Protein AF-0000000068983333 (afdb_homodimer)

InterPro domains:
  IPR010985 Ribbon-helix-helix [SSF47598] (5-48)
  IPR013321 Arc-type ribbon-helix-he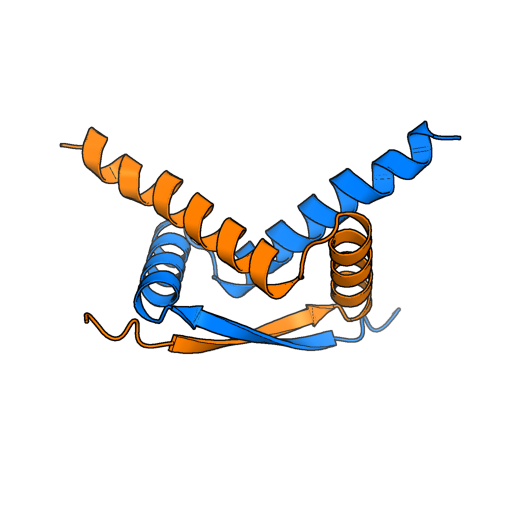lix [G3DSA:1.10.1220.10] (2-48)

Solvent-accessible surface area (backbone atoms only — not comparable to full-atom values): 6261 Å² total; per-residue (Å²): 124,86,70,78,54,67,36,80,46,76,36,81,40,49,41,67,56,56,52,48,30,38,50,52,22,52,76,68,78,43,49,51,61,58,54,52,50,50,50,42,52,51,52,34,51,61,61,48,52,52,52,62,68,69,101,126,84,71,79,54,67,37,78,48,75,37,81,38,48,41,67,58,54,53,47,30,38,51,50,23,50,76,68,79,43,48,51,61,58,53,52,49,49,50,42,52,53,53,34,51,60,61,48,51,51,52,62,68,67,100

Secondary structure (DSSP, 8-state):
-----EEEEEEEEEHHHHHHHHHHHHHTT--HHHHHHHHHHHHHHHHHHHHHTT-/-----EEEEEEEEEHHHHHHHHHHHHHTT--HHHHHHHHHHHHHHHHHHHHHTT-

Radius of gyration: 15.51 Å; Cα contacts (8 Å, |Δi|>4): 107; chains: 2; bounding box: 30×44×50 Å

Structure (mmCIF, N/CA/C/O backbone):
data_AF-0000000068983333-model_v1
#
loop_
_entity.id
_entity.type
_entity.pdbx_description
1 polymer 'Ribbon-helix-helix protein CopG domain-containing protein'
#
loop_
_atom_site.group_PDB
_atom_site.id
_atom_site.type_symbol
_atom_site.label_atom_id
_atom_site.label_alt_id
_atom_site.label_comp_id
_atom_site.label_asym_id
_atom_site.label_entity_id
_atom_site.label_seq_id
_atom_site.pdbx_PDB_ins_code
_atom_site.Cartn_x
_atom_site.Cartn_y
_atom_site.Cartn_z
_atom_site.occupancy
_atom_site.B_iso_or_equiv
_atom_site.auth_seq_id
_atom_site.auth_comp_id
_atom_site.auth_asym_id
_atom_site.auth_atom_id
_atom_site.pdbx_PDB_model_num
ATOM 1 N N . MET A 1 1 ? 0.119 4.195 27.641 1 42.03 1 MET A N 1
ATOM 2 C CA . MET A 1 1 ? -0.017 3.191 26.594 1 42.03 1 MET A CA 1
ATOM 3 C C . MET A 1 1 ? -0.56 3.811 25.312 1 42.03 1 MET A C 1
ATOM 5 O O . MET A 1 1 ? -1.754 4.098 25.219 1 42.03 1 MET A O 1
ATOM 9 N N . ALA A 1 2 ? 0.104 4.805 24.766 1 50.56 2 ALA A N 1
ATOM 10 C CA . ALA A 1 2 ? -0.443 5.609 23.672 1 50.56 2 ALA A CA 1
ATOM 11 C C . ALA A 1 2 ? -1.138 4.73 22.641 1 50.56 2 ALA A C 1
ATOM 13 O O . ALA A 1 2 ? -0.53 3.807 22.078 1 50.56 2 ALA A O 1
ATOM 14 N N . HIS A 1 3 ? -2.4 4.305 22.969 1 62.34 3 HIS A N 1
ATOM 15 C CA . HIS A 1 3 ? -3.295 3.451 22.188 1 62.34 3 HIS A CA 1
ATOM 16 C C . HIS A 1 3 ? -3.232 3.791 20.703 1 62.34 3 HIS A C 1
ATOM 18 O O . HIS A 1 3 ? -3.648 4.875 20.297 1 62.34 3 HIS A O 1
ATOM 24 N N . ASN A 1 4 ? -2.182 3.203 20.141 1 71.06 4 ASN A N 1
ATOM 25 C CA . ASN A 1 4 ? -2.113 3.439 18.703 1 71.06 4 ASN A CA 1
ATOM 26 C C . ASN A 1 4 ? -3.471 3.229 18.031 1 71.06 4 ASN A C 1
ATOM 28 O O . ASN A 1 4 ? -4.039 2.139 18.094 1 71.06 4 ASN A O 1
ATOM 32 N N . GLU A 1 5 ? -4.258 4.363 17.828 1 90.44 5 GLU A N 1
ATOM 33 C CA . GLU A 1 5 ? -5.535 4.328 17.125 1 90.44 5 GLU A CA 1
ATOM 34 C C . GLU A 1 5 ? -5.363 3.797 15.695 1 90.44 5 GLU A C 1
ATOM 36 O O . GLU A 1 5 ? -4.438 4.199 14.984 1 90.44 5 GLU A O 1
ATOM 41 N N . GLN A 1 6 ? -6.086 2.68 15.438 1 95.75 6 GLN A N 1
ATOM 42 C CA . GLN A 1 6 ? -6.074 2.086 14.102 1 95.75 6 GLN A CA 1
ATOM 43 C C . GLN A 1 6 ? -7.301 2.516 13.297 1 95.75 6 GLN A C 1
ATOM 45 O O . GLN A 1 6 ? -8.352 2.814 13.867 1 95.75 6 GLN A O 1
ATOM 50 N N . THR A 1 7 ? -7.113 2.715 12.031 1 96.75 7 THR A N 1
ATOM 51 C CA . THR A 1 7 ? -8.203 3.006 11.109 1 96.75 7 THR A CA 1
ATOM 52 C C . THR A 1 7 ? -8.172 2.049 9.922 1 96.75 7 THR A C 1
ATOM 54 O O . THR A 1 7 ? -7.195 1.325 9.719 1 96.75 7 THR A O 1
ATOM 57 N N . THR A 1 8 ? -9.336 1.952 9.297 1 96.81 8 THR A N 1
ATOM 58 C CA . THR A 1 8 ? -9.453 1.095 8.125 1 96.81 8 THR A CA 1
ATOM 59 C C . THR A 1 8 ? -9.195 1.89 6.844 1 96.81 8 THR A C 1
ATOM 61 O O . THR A 1 8 ? -9.758 2.969 6.656 1 96.81 8 THR A O 1
ATOM 64 N N . PHE A 1 9 ? -8.195 1.475 6.031 1 97.38 9 PHE A N 1
ATOM 65 C CA . PHE A 1 9 ? -7.93 2.07 4.73 1 97.38 9 PHE A CA 1
ATOM 66 C C . PHE A 1 9 ? -8.445 1.176 3.607 1 97.38 9 PHE A C 1
ATOM 68 O O . PHE A 1 9 ? -8.141 -0.018 3.57 1 97.38 9 PHE A O 1
ATOM 75 N N . ASN A 1 10 ? -9.297 1.785 2.691 1 97.75 10 ASN A N 1
ATOM 76 C CA . ASN A 1 10 ? -9.898 1.065 1.574 1 97.75 10 ASN A CA 1
ATOM 77 C C . ASN A 1 10 ? -9.453 1.638 0.232 1 97.75 10 ASN A C 1
ATOM 79 O O . ASN A 1 10 ? -9.359 2.855 0.07 1 97.75 10 ASN A O 1
ATOM 83 N N . MET A 1 11 ? -9.07 0.765 -0.54 1 96.88 11 MET A N 1
ATOM 84 C CA . MET A 1 11 ? -8.672 1.208 -1.873 1 96.88 11 MET A CA 1
ATOM 85 C C . MET A 1 11 ? -9.203 0.261 -2.943 1 96.88 11 MET A C 1
ATOM 87 O O . MET A 1 11 ? -9.375 -0.934 -2.691 1 96.88 11 MET A O 1
ATOM 91 N N . ARG A 1 12 ? -9.531 0.784 -4.117 1 96.75 12 ARG A N 1
ATOM 92 C CA . ARG A 1 12 ? -9.914 -0.023 -5.273 1 96.75 12 ARG A CA 1
ATOM 93 C C . ARG A 1 12 ? -8.695 -0.396 -6.105 1 96.75 12 ARG A C 1
ATOM 95 O O . ARG A 1 12 ? -7.84 0.451 -6.379 1 96.75 12 ARG A O 1
ATOM 102 N N . VAL A 1 13 ? -8.578 -1.698 -6.418 1 96.62 13 VAL A N 1
ATOM 103 C CA . VAL A 1 13 ? -7.41 -2.197 -7.141 1 96.62 13 VAL A CA 1
ATOM 104 C C . VAL A 1 13 ? -7.84 -3.281 -8.125 1 96.62 13 VAL A C 1
ATOM 106 O O . VAL A 1 13 ? -8.875 -3.932 -7.934 1 96.62 13 VAL A O 1
ATOM 109 N N . ASP A 1 14 ? -7.047 -3.342 -9.188 1 96.81 14 ASP A N 1
ATOM 110 C CA . ASP A 1 14 ? -7.266 -4.434 -10.133 1 96.81 14 ASP A CA 1
ATOM 111 C C . ASP A 1 14 ? -7.234 -5.785 -9.422 1 96.81 14 ASP A C 1
ATOM 113 O O . ASP A 1 14 ? -6.336 -6.059 -8.625 1 96.81 14 ASP A O 1
ATOM 117 N N . LYS A 1 15 ? -8.258 -6.578 -9.68 1 96.44 15 LYS A N 1
ATOM 118 C CA . LYS A 1 15 ? -8.398 -7.875 -9.031 1 96.44 15 LYS A CA 1
ATOM 119 C C . LYS A 1 15 ? -7.168 -8.75 -9.266 1 96.44 15 LYS A C 1
ATOM 121 O O . LYS A 1 15 ? -6.68 -9.398 -8.336 1 96.44 15 LYS A O 1
ATOM 126 N N . ASN A 1 16 ? -6.734 -8.812 -10.445 1 95.5 16 ASN A N 1
ATOM 127 C CA . ASN A 1 16 ? -5.574 -9.633 -10.781 1 95.5 16 ASN A CA 1
ATOM 128 C C . ASN A 1 16 ? -4.316 -9.148 -10.062 1 95.5 16 ASN A C 1
ATOM 130 O O . ASN A 1 16 ? -3.523 -9.953 -9.578 1 95.5 16 ASN A O 1
ATOM 134 N N . LEU A 1 17 ? -4.109 -7.902 -9.992 1 96 17 LEU A N 1
ATOM 135 C CA . LEU A 1 17 ? -2.949 -7.324 -9.32 1 96 17 LEU A CA 1
ATOM 136 C C . LEU A 1 17 ? -2.945 -7.68 -7.84 1 96 17 LEU A C 1
ATOM 138 O O . LEU A 1 17 ? -1.926 -8.117 -7.305 1 96 17 LEU A O 1
ATOM 142 N N . VAL A 1 18 ? -4.121 -7.516 -7.195 1 96.88 18 VAL A N 1
ATOM 143 C CA . VAL A 1 18 ? -4.207 -7.773 -5.762 1 96.88 18 VAL A CA 1
ATOM 144 C C . VAL A 1 18 ? -3.947 -9.25 -5.484 1 96.88 18 VAL A C 1
ATOM 146 O O . VAL A 1 18 ? -3.271 -9.602 -4.516 1 96.88 18 VAL A O 1
ATOM 149 N N . GLU A 1 19 ? -4.473 -10.141 -6.359 1 96.06 19 GLU A N 1
ATOM 150 C CA . GLU A 1 19 ? -4.285 -11.578 -6.191 1 96.06 19 GLU A CA 1
ATOM 151 C C . GLU A 1 19 ? -2.814 -11.961 -6.344 1 96.06 19 GLU A C 1
ATOM 153 O O . GLU A 1 19 ? -2.291 -12.758 -5.566 1 96.06 19 GLU A O 1
ATOM 158 N N . GLN A 1 20 ? -2.252 -11.375 -7.332 1 96.19 20 GLN A N 1
ATOM 159 C CA . GLN A 1 20 ? -0.831 -11.633 -7.543 1 96.19 20 GLN A CA 1
ATOM 160 C C . GLN A 1 20 ? 0.002 -11.102 -6.379 1 96.19 20 GLN A C 1
ATOM 162 O O . GLN A 1 20 ? 0.963 -11.742 -5.953 1 96.19 20 GLN A O 1
ATOM 167 N N . PHE A 1 21 ? -0.257 -9.938 -5.875 1 97.06 21 PHE A N 1
ATOM 168 C CA . PHE A 1 21 ? 0.439 -9.312 -4.762 1 97.06 21 PHE A CA 1
ATOM 169 C C . PHE A 1 21 ? 0.314 -10.156 -3.5 1 97.06 21 PHE A C 1
ATOM 171 O O . PHE A 1 21 ? 1.3 -10.375 -2.791 1 97.06 21 PHE A O 1
ATOM 178 N N . LYS A 1 22 ? -0.868 -10.711 -3.248 1 97.62 22 LYS A N 1
ATOM 179 C CA . LYS A 1 22 ? -1.099 -11.562 -2.086 1 97.62 22 LYS A CA 1
ATOM 180 C C . LYS A 1 22 ? -0.289 -12.852 -2.182 1 97.62 22 LYS A C 1
ATOM 182 O O . LYS A 1 22 ? 0.298 -13.297 -1.193 1 97.62 22 LYS A O 1
ATOM 187 N N . GLN A 1 23 ? -0.309 -13.414 -3.354 1 96.56 23 GLN A N 1
ATOM 188 C CA . GLN A 1 23 ? 0.443 -14.648 -3.568 1 96.56 23 GLN A CA 1
ATOM 189 C C . GLN A 1 23 ? 1.938 -14.422 -3.363 1 96.56 23 GLN A C 1
ATOM 191 O O . GLN A 1 23 ? 2.602 -15.211 -2.684 1 96.56 23 GLN A O 1
ATOM 196 N N . ALA A 1 24 ? 2.43 -13.32 -3.979 1 96.12 24 ALA A N 1
ATOM 197 C CA . ALA A 1 24 ? 3.838 -12.969 -3.812 1 96.12 24 ALA A CA 1
ATOM 198 C C . ALA A 1 24 ? 4.176 -12.75 -2.342 1 96.12 24 ALA A C 1
ATOM 200 O O . ALA A 1 24 ? 5.242 -13.164 -1.876 1 96.12 24 ALA A O 1
ATOM 201 N N . ALA A 1 25 ? 3.281 -12.102 -1.593 1 96.38 25 ALA A N 1
ATOM 202 C CA . ALA A 1 25 ? 3.475 -11.859 -0.165 1 96.38 25 ALA A CA 1
ATOM 203 C C . ALA A 1 25 ? 3.547 -13.172 0.61 1 96.38 25 ALA A C 1
ATOM 205 O O . ALA A 1 25 ? 4.461 -13.375 1.415 1 96.38 25 ALA A O 1
ATOM 206 N N . ARG A 1 26 ? 2.631 -14.102 0.202 1 94.81 26 ARG A N 1
ATOM 207 C CA . ARG A 1 26 ? 2.59 -15.406 0.855 1 94.81 26 ARG A CA 1
ATOM 208 C C . ARG A 1 26 ? 3.863 -16.188 0.579 1 94.81 26 ARG A C 1
ATOM 210 O O . ARG A 1 26 ? 4.395 -16.859 1.472 1 94.81 26 ARG A O 1
ATOM 217 N N . ASP A 1 27 ? 4.359 -16.094 -0.601 1 94.44 27 ASP A N 1
ATOM 218 C CA . ASP A 1 27 ? 5.562 -16.812 -1.016 1 94.44 27 ASP A CA 1
ATOM 219 C C . ASP A 1 27 ? 6.785 -16.328 -0.243 1 94.44 27 ASP A C 1
ATOM 221 O O . ASP A 1 27 ? 7.773 -17.047 -0.115 1 94.44 27 ASP A O 1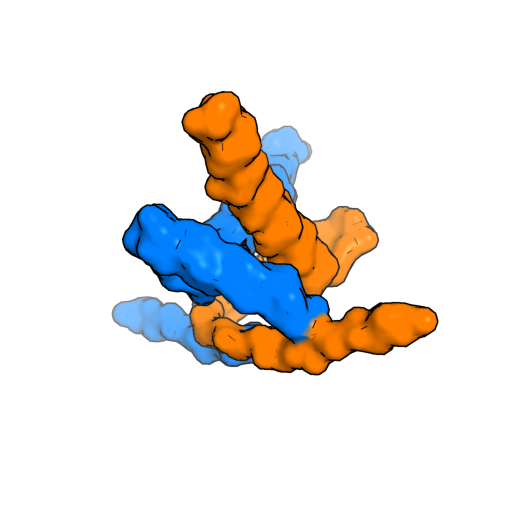
ATOM 225 N N . ASN A 1 28 ? 6.754 -15.125 0.272 1 94.69 28 ASN A N 1
ATOM 226 C CA . ASN A 1 28 ? 7.859 -14.539 1.024 1 94.69 28 ASN A CA 1
ATOM 227 C C . ASN A 1 28 ? 7.562 -14.5 2.52 1 94.69 28 ASN A C 1
ATOM 229 O O . ASN A 1 28 ? 8.18 -13.734 3.26 1 94.69 28 ASN A O 1
ATOM 233 N N . ASN A 1 29 ? 6.559 -15.219 2.953 1 96.38 29 ASN A N 1
ATOM 234 C CA . ASN A 1 29 ? 6.156 -15.32 4.352 1 96.38 29 ASN A CA 1
ATOM 235 C C . ASN A 1 29 ? 5.75 -13.969 4.918 1 96.38 29 ASN A C 1
ATOM 237 O O . ASN A 1 29 ? 6.109 -13.625 6.043 1 96.38 29 ASN A O 1
ATOM 241 N N . ARG A 1 30 ? 5.074 -13.195 4.152 1 96.19 30 ARG A N 1
ATOM 242 C CA . ARG A 1 30 ? 4.547 -11.891 4.543 1 96.19 30 ARG A CA 1
ATOM 243 C C . ARG A 1 30 ? 3.068 -11.766 4.191 1 96.19 30 ARG A C 1
ATOM 245 O O . ARG A 1 30 ? 2.514 -12.625 3.508 1 96.19 30 ARG A O 1
ATOM 252 N N . THR A 1 31 ? 2.463 -10.734 4.789 1 97.06 31 THR A N 1
ATOM 253 C CA . THR A 1 31 ? 1.068 -10.453 4.461 1 97.06 31 THR A CA 1
ATOM 254 C C . THR A 1 31 ? 0.956 -9.195 3.604 1 97.06 31 THR A C 1
ATOM 256 O O . THR A 1 31 ? 1.745 -8.266 3.756 1 97.06 31 THR A O 1
ATOM 259 N N . ALA A 1 32 ? 0.003 -9.203 2.738 1 97.75 32 ALA A N 1
ATOM 260 C CA . ALA A 1 32 ? -0.259 -8.039 1.89 1 97.75 32 ALA A CA 1
ATOM 261 C C . ALA A 1 32 ? -0.375 -6.77 2.723 1 97.75 32 ALA A C 1
ATOM 263 O O . ALA A 1 32 ? 0.221 -5.742 2.385 1 97.75 32 ALA A O 1
ATOM 264 N N . SER A 1 33 ? -1.157 -6.77 3.793 1 97.94 33 SER A N 1
ATOM 265 C CA . SER A 1 33 ? -1.379 -5.621 4.66 1 97.94 33 SER A CA 1
ATOM 266 C C . SER A 1 33 ? -0.072 -5.137 5.281 1 97.94 33 SER A C 1
ATOM 268 O O . SER A 1 33 ? 0.147 -3.932 5.422 1 97.94 33 SER A O 1
ATOM 270 N N . GLN A 1 34 ? 0.726 -6.086 5.664 1 97.31 34 GLN A N 1
ATOM 271 C CA . GLN A 1 34 ? 2.004 -5.719 6.266 1 97.31 34 GLN A CA 1
ATOM 272 C C . GLN A 1 34 ? 2.912 -5.031 5.25 1 97.31 34 GLN A C 1
ATOM 274 O O . GLN A 1 34 ? 3.58 -4.047 5.574 1 97.31 34 GLN A O 1
ATOM 279 N N . LEU A 1 35 ? 2.922 -5.539 4.004 1 97.88 35 LEU A N 1
ATOM 280 C CA . LEU A 1 35 ? 3.768 -4.988 2.951 1 97.88 35 LEU A CA 1
ATOM 281 C C . LEU A 1 35 ? 3.346 -3.562 2.605 1 97.88 35 LEU A C 1
ATOM 283 O O . LEU A 1 35 ? 4.195 -2.688 2.424 1 97.88 35 LEU A O 1
ATOM 287 N N . LEU A 1 36 ? 2.082 -3.346 2.578 1 98.25 36 LEU A N 1
ATOM 288 C CA . LEU A 1 36 ? 1.587 -2.016 2.244 1 98.25 36 LEU A CA 1
ATOM 289 C C . LEU A 1 36 ? 1.829 -1.041 3.391 1 98.25 36 LEU A C 1
ATOM 291 O O . LEU A 1 36 ? 2.141 0.129 3.16 1 98.25 36 LEU A O 1
ATOM 295 N N . ARG A 1 37 ? 1.729 -1.553 4.59 1 97.81 37 ARG A N 1
ATOM 296 C CA . ARG A 1 37 ? 2.082 -0.723 5.738 1 97.81 37 ARG A CA 1
ATOM 297 C C . ARG A 1 37 ? 3.543 -0.293 5.672 1 97.81 37 ARG A C 1
ATOM 299 O O . ARG A 1 37 ? 3.865 0.871 5.922 1 97.81 37 ARG A O 1
ATOM 306 N N . ASP A 1 38 ? 4.348 -1.257 5.344 1 97.56 38 ASP A N 1
ATOM 307 C CA . ASP A 1 38 ? 5.766 -0.951 5.199 1 97.56 38 ASP A CA 1
ATOM 308 C C . ASP A 1 38 ? 5.992 0.086 4.102 1 97.56 38 ASP A C 1
ATOM 310 O O . ASP A 1 38 ? 6.832 0.98 4.246 1 97.56 38 ASP A O 1
ATOM 314 N N . CYS A 1 39 ? 5.305 -0.061 3.035 1 97.81 39 CYS A N 1
ATOM 315 C CA . CYS A 1 39 ? 5.375 0.902 1.941 1 97.81 39 CYS A CA 1
ATOM 316 C C . CYS A 1 39 ? 5.035 2.305 2.43 1 97.81 39 CYS A C 1
ATOM 318 O O . CYS A 1 39 ? 5.719 3.27 2.084 1 97.81 39 CYS A O 1
ATOM 320 N N . MET A 1 40 ? 4 2.371 3.236 1 98.06 40 MET A N 1
ATOM 321 C CA . MET A 1 40 ? 3.588 3.666 3.773 1 98.06 40 MET A CA 1
ATOM 322 C C . MET A 1 40 ? 4.68 4.258 4.656 1 98.06 40 MET A C 1
ATOM 324 O O . MET A 1 40 ? 5.012 5.438 4.531 1 98.06 40 MET A O 1
ATOM 328 N N . ILE A 1 41 ? 5.215 3.518 5.504 1 97.06 41 ILE A N 1
ATOM 329 C CA . ILE A 1 41 ? 6.254 3.947 6.434 1 97.06 41 ILE A CA 1
ATOM 330 C C . ILE A 1 41 ? 7.457 4.477 5.652 1 97.06 41 ILE A C 1
ATOM 332 O O . ILE A 1 41 ? 7.957 5.566 5.938 1 97.06 41 ILE A O 1
ATOM 336 N N . GLU A 1 42 ? 7.855 3.734 4.699 1 96.44 42 GLU A N 1
ATOM 337 C CA . GLU A 1 42 ? 9.008 4.113 3.895 1 96.44 42 GLU A CA 1
ATOM 338 C C . GLU A 1 42 ? 8.758 5.414 3.141 1 96.44 42 GLU A C 1
ATOM 340 O O . GLU A 1 42 ? 9.641 6.27 3.053 1 96.44 42 GLU A O 1
ATOM 345 N N . TYR A 1 43 ? 7.609 5.457 2.551 1 96.31 43 TYR A N 1
ATOM 346 C CA . TYR A 1 43 ? 7.281 6.652 1.786 1 96.31 43 TYR A CA 1
ATOM 347 C C . TYR A 1 43 ? 7.297 7.891 2.676 1 96.31 43 TYR A C 1
ATOM 349 O O . TYR A 1 43 ? 7.836 8.93 2.291 1 96.31 43 TYR A O 1
ATOM 357 N N . VAL A 1 44 ? 6.66 7.832 3.871 1 95.56 44 VAL A N 1
ATOM 358 C CA . 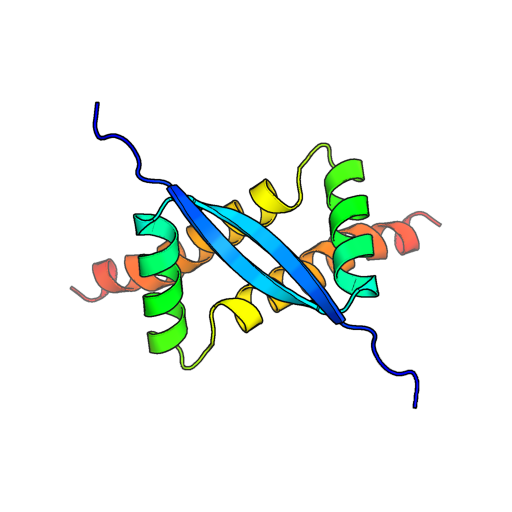VAL A 1 44 ? 6.59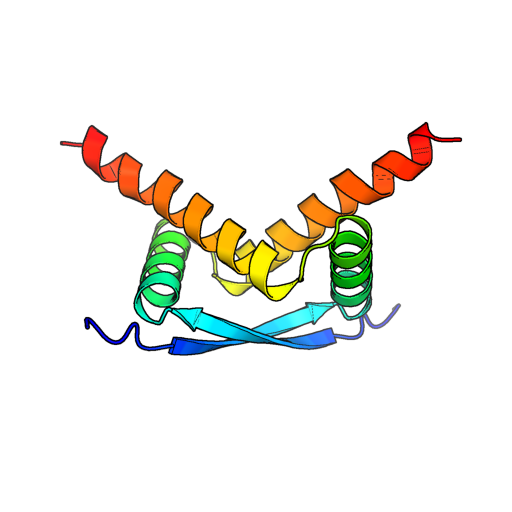 8.953 4.801 1 95.56 44 VAL A CA 1
ATOM 359 C C . VAL A 1 44 ? 7.996 9.336 5.258 1 95.56 44 VAL A C 1
ATOM 361 O O . VAL A 1 44 ? 8.336 10.516 5.332 1 95.56 44 VAL A O 1
ATOM 364 N N . LYS A 1 45 ? 8.789 8.352 5.551 1 93.81 45 LYS A N 1
ATOM 365 C CA . LYS A 1 45 ? 10.164 8.586 5.988 1 93.81 45 LYS A CA 1
ATOM 366 C C . LYS A 1 45 ? 10.969 9.32 4.914 1 93.81 45 LYS A C 1
ATOM 368 O O . LYS A 1 45 ? 11.734 10.227 5.223 1 93.81 45 LYS A O 1
ATOM 373 N N . LYS A 1 46 ? 10.797 8.938 3.723 1 92.56 46 LYS A N 1
ATOM 374 C CA . LYS A 1 46 ? 11.523 9.523 2.602 1 92.56 46 LYS A CA 1
ATOM 375 C C . LYS A 1 46 ? 11.078 10.961 2.354 1 92.56 46 LYS A C 1
ATOM 377 O O . LYS A 1 46 ? 11.891 11.812 1.978 1 92.56 46 LYS A O 1
ATOM 382 N N . ASN A 1 47 ? 9.914 11.203 2.467 1 88.75 47 ASN A N 1
ATOM 383 C CA . ASN A 1 47 ? 9.375 12.523 2.135 1 88.75 47 ASN A CA 1
ATOM 384 C C . ASN A 1 47 ? 9.328 13.43 3.359 1 88.75 47 ASN A C 1
ATOM 386 O O . ASN A 1 47 ? 9.195 14.648 3.229 1 88.75 47 ASN A O 1
ATOM 390 N N . ARG A 1 48 ? 9.148 12.906 4.566 1 74.75 48 ARG A N 1
ATOM 391 C CA . ARG A 1 48 ? 9.266 13.758 5.746 1 74.75 48 ARG A CA 1
ATOM 392 C C . ARG A 1 48 ? 10.711 14.141 6.016 1 74.75 48 ARG A C 1
ATOM 394 O O . ARG A 1 48 ? 11 15.258 6.438 1 74.75 48 ARG A O 1
ATOM 401 N N . GLN A 1 49 ? 11.516 13.078 6.16 1 61.47 49 GLN A N 1
ATOM 402 C CA . GLN A 1 49 ? 12.914 13.391 6.426 1 61.47 49 GLN A CA 1
ATOM 403 C C . GLN A 1 49 ? 13.422 14.477 5.484 1 61.47 49 GLN A C 1
ATOM 405 O O . GLN A 1 49 ? 14.344 15.219 5.832 1 61.47 49 GLN A O 1
ATOM 410 N N . GLY A 1 50 ? 12.836 14.492 4.355 1 53.72 50 GLY A N 1
ATOM 411 C CA . GLY A 1 50 ? 13.328 15.609 3.562 1 53.72 50 GLY A CA 1
ATOM 412 C C . GLY A 1 50 ? 13.141 16.953 4.238 1 53.72 50 GLY A C 1
ATOM 413 O O . GLY A 1 50 ? 13.734 17.953 3.816 1 53.72 50 GLY A O 1
ATOM 414 N N . ASP A 1 51 ? 12.117 16.938 5.047 1 50.38 51 ASP A N 1
ATOM 415 C CA . ASP A 1 51 ? 11.93 18.25 5.68 1 50.38 51 ASP A CA 1
ATOM 416 C C . ASP A 1 51 ? 13.078 18.562 6.641 1 50.38 51 ASP A C 1
ATOM 418 O O . ASP A 1 51 ? 13.344 19.719 6.938 1 50.38 51 ASP A O 1
ATOM 422 N N . MET A 1 52 ? 13.664 17.5 7.219 1 50.06 52 MET A N 1
ATOM 423 C CA . MET A 1 52 ? 14.703 17.875 8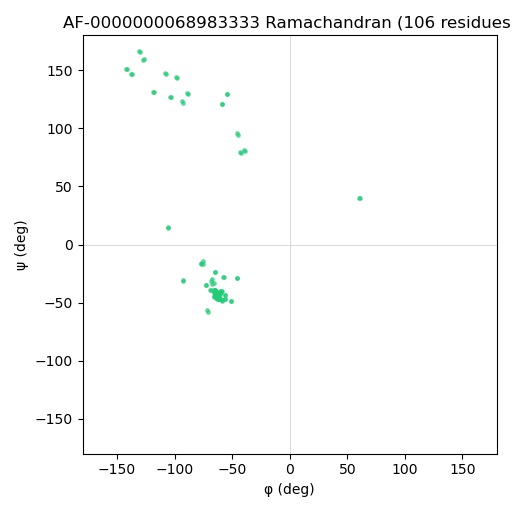.172 1 50.06 52 MET A CA 1
ATOM 424 C C . MET A 1 52 ? 15.898 18.516 7.461 1 50.06 52 MET A C 1
ATOM 426 O O . MET A 1 52 ? 16.688 19.234 8.086 1 50.06 52 MET A O 1
ATOM 430 N N . PHE A 1 53 ? 16.125 18.031 6.297 1 48.25 53 PHE A N 1
ATOM 431 C CA . PHE A 1 53 ? 17.297 18.656 5.707 1 48.25 53 PHE A CA 1
ATOM 432 C C . PHE A 1 53 ? 16.969 20.047 5.191 1 48.25 53 PHE A C 1
ATOM 434 O O . PHE A 1 53 ? 17.859 20.75 4.707 1 48.25 53 PHE A O 1
ATOM 441 N N . LYS A 1 54 ? 15.695 20.344 5.027 1 47.59 54 LYS A N 1
ATOM 442 C CA . LYS A 1 54 ? 15.477 21.688 4.516 1 47.59 54 LYS A CA 1
ATOM 443 C C . LYS A 1 54 ? 15.688 22.734 5.609 1 47.59 54 LYS A C 1
ATOM 445 O O . LYS A 1 54 ? 15.773 23.922 5.324 1 47.59 54 LYS A O 1
ATOM 450 N N . ARG A 1 55 ? 15.727 22.297 6.844 1 37.06 55 ARG A N 1
ATOM 451 C CA . ARG A 1 55 ? 16.094 23.391 7.73 1 37.06 55 ARG A CA 1
ATOM 452 C C . ARG A 1 55 ? 17.609 23.578 7.758 1 37.06 55 ARG A C 1
ATOM 454 O O . ARG A 1 55 ? 18.359 22.594 7.816 1 37.06 55 ARG A O 1
ATOM 461 N N . MET B 1 1 ? -12.086 -5.695 -24.875 1 42.72 1 MET B N 1
ATOM 462 C CA . MET B 1 1 ? -12.047 -4.688 -23.828 1 42.72 1 MET B CA 1
ATOM 463 C C . MET B 1 1 ? -11.836 -5.332 -22.469 1 42.72 1 MET B C 1
ATOM 465 O O . MET B 1 1 ? -12.773 -5.848 -21.859 1 42.72 1 MET B O 1
ATOM 469 N N . ALA B 1 2 ? -10.836 -6.168 -22.312 1 51.09 2 ALA B N 1
ATOM 470 C CA . ALA B 1 2 ? -10.664 -7 -21.125 1 51.09 2 ALA B CA 1
ATOM 471 C C . ALA B 1 2 ? -10.938 -6.203 -19.844 1 51.09 2 ALA B C 1
ATOM 473 O O . ALA B 1 2 ? -10.328 -5.152 -19.625 1 51.09 2 ALA B O 1
ATOM 474 N N . HIS B 1 3 ? -12.25 -6.031 -19.516 1 61.81 3 HIS B N 1
ATOM 475 C CA . HIS B 1 3 ? -12.812 -5.309 -18.375 1 61.81 3 HIS B CA 1
ATOM 476 C C . HIS B 1 3 ? -11.984 -5.535 -17.109 1 61.81 3 HIS B C 1
ATOM 478 O O . HIS B 1 3 ? -11.914 -6.652 -16.609 1 61.81 3 HIS B O 1
ATOM 484 N N . ASN B 1 4 ? -10.906 -4.734 -17.109 1 71.25 4 ASN B N 1
ATOM 485 C CA . ASN B 1 4 ? -10.117 -4.855 -15.891 1 71.25 4 ASN B CA 1
ATOM 486 C C . ASN B 1 4 ? -11.008 -4.855 -14.648 1 71.25 4 ASN B C 1
ATOM 488 O O . ASN B 1 4 ? -11.711 -3.881 -14.391 1 71.25 4 ASN B O 1
ATOM 492 N N . GLU B 1 5 ? -11.398 -6.094 -14.133 1 90.56 5 GLU B N 1
ATOM 493 C CA . GLU B 1 5 ? -12.164 -6.246 -12.898 1 90.56 5 GLU B CA 1
ATOM 494 C C . GLU B 1 5 ? -11.422 -5.641 -11.711 1 90.56 5 GLU B C 1
ATOM 496 O O . GLU B 1 5 ? -10.219 -5.852 -11.547 1 90.56 5 GLU B O 1
ATOM 501 N N . GLN B 1 6 ? -12.109 -4.66 -11.094 1 95.81 6 GLN B N 1
ATOM 502 C CA . GLN B 1 6 ? -11.562 -4.023 -9.898 1 95.81 6 GLN B CA 1
ATOM 503 C C . GLN B 1 6 ? -12.172 -4.621 -8.633 1 95.81 6 GLN B C 1
ATOM 505 O O . GLN B 1 6 ? -13.297 -5.117 -8.656 1 95.81 6 GLN B O 1
ATOM 510 N N . THR B 1 7 ? -11.391 -4.742 -7.605 1 96.69 7 THR B N 1
ATOM 511 C CA . THR B 1 7 ? -11.844 -5.176 -6.289 1 96.69 7 THR B CA 1
ATOM 512 C C . THR B 1 7 ? -11.422 -4.18 -5.215 1 96.69 7 THR B C 1
ATOM 514 O O . THR B 1 7 ? -10.602 -3.299 -5.465 1 96.69 7 THR B O 1
ATOM 517 N N . THR B 1 8 ? -12.133 -4.27 -4.121 1 96.81 8 THR B N 1
ATOM 518 C CA . THR B 1 8 ? -11.82 -3.395 -2.994 1 96.81 8 THR B CA 1
ATOM 519 C C . THR B 1 8 ? -10.867 -4.082 -2.02 1 96.81 8 THR B C 1
ATOM 521 O O . THR B 1 8 ? -11.094 -5.234 -1.634 1 96.81 8 THR B O 1
ATOM 524 N N . PHE B 1 9 ? -9.703 -3.465 -1.742 1 97.31 9 PHE B N 1
ATOM 525 C CA . PHE B 1 9 ? -8.766 -3.955 -0.743 1 97.31 9 PHE B CA 1
ATOM 526 C C . PHE B 1 9 ? -8.836 -3.111 0.525 1 97.31 9 PHE B C 1
ATOM 528 O O . PHE B 1 9 ? -8.742 -1.884 0.467 1 97.31 9 PHE B O 1
ATOM 535 N N . ASN B 1 10 ? -9.031 -3.816 1.706 1 97.75 10 ASN B N 1
ATOM 536 C CA . ASN B 1 10 ? -9.156 -3.16 3.004 1 97.75 10 ASN B CA 1
ATOM 537 C C . ASN B 1 10 ? -8.047 -3.594 3.957 1 97.75 10 ASN B C 1
ATOM 539 O O . ASN B 1 10 ? -7.691 -4.773 4.008 1 97.75 10 ASN B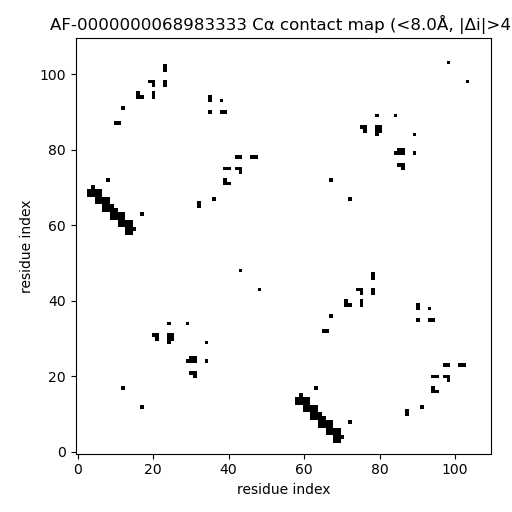 O 1
ATOM 543 N N . MET B 1 11 ? -7.492 -2.621 4.504 1 96.88 11 MET B N 1
ATOM 544 C CA . MET B 1 11 ? -6.453 -2.938 5.48 1 96.88 11 MET B CA 1
ATOM 545 C C . MET B 1 11 ? -6.57 -2.041 6.707 1 96.88 11 MET B C 1
ATOM 547 O O . MET B 1 11 ? -7.023 -0.9 6.605 1 96.88 11 MET B O 1
ATOM 551 N N . ARG B 1 12 ? -6.234 -2.561 7.895 1 96.62 12 ARG B N 1
ATOM 552 C CA . ARG B 1 12 ? -6.152 -1.772 9.117 1 96.62 12 ARG B CA 1
ATOM 553 C C . ARG B 1 12 ? -4.762 -1.167 9.289 1 96.62 12 ARG B C 1
ATOM 555 O O . ARG B 1 12 ? -3.754 -1.846 9.086 1 96.62 12 ARG B O 1
ATOM 562 N N . VAL B 1 13 ? -4.738 0.143 9.547 1 96.69 13 VAL B N 1
ATOM 563 C CA . VAL B 1 13 ? -3.473 0.863 9.648 1 96.69 13 VAL B CA 1
ATOM 564 C C . VAL B 1 13 ? -3.561 1.903 10.766 1 96.69 13 VAL B C 1
ATOM 566 O O . VAL B 1 13 ? -4.652 2.365 11.109 1 96.69 13 VAL B O 1
ATOM 569 N N . ASP B 1 14 ? -2.393 2.141 11.328 1 96.88 14 ASP B N 1
ATOM 570 C CA . ASP B 1 14 ? -2.318 3.221 12.305 1 96.88 14 ASP B CA 1
ATOM 571 C C . ASP B 1 14 ? -2.85 4.527 11.719 1 96.88 14 ASP B C 1
ATOM 573 O O . ASP B 1 14 ? -2.488 4.91 10.609 1 96.88 14 ASP B O 1
ATOM 577 N N . LYS B 1 15 ? -3.734 5.141 12.461 1 96.5 15 LYS B N 1
ATOM 578 C CA . LYS B 1 15 ? -4.379 6.371 12.008 1 96.5 15 LYS B CA 1
ATOM 579 C C . LYS B 1 15 ? -3.346 7.441 11.672 1 96.5 15 LYS B C 1
ATOM 581 O O . LYS B 1 15 ? -3.463 8.125 10.648 1 96.5 15 LYS B O 1
ATOM 586 N N . ASN B 1 16 ? -2.424 7.625 12.516 1 95.69 16 ASN B N 1
ATOM 587 C CA . ASN B 1 16 ? -1.394 8.633 12.297 1 95.69 16 ASN B CA 1
ATOM 588 C C . ASN B 1 16 ? -0.558 8.336 11.062 1 95.69 16 ASN B C 1
ATOM 590 O O . ASN B 1 16 ? -0.234 9.234 10.289 1 95.69 16 ASN B O 1
ATOM 594 N N . LEU B 1 17 ? -0.209 7.137 10.852 1 96.12 17 LEU B N 1
ATOM 595 C CA . LEU B 1 17 ? 0.574 6.727 9.688 1 96.12 17 LEU B CA 1
ATOM 596 C C . LEU B 1 17 ? -0.18 7.016 8.391 1 96.12 17 LEU B C 1
ATOM 598 O O . LEU B 1 17 ? 0.378 7.602 7.465 1 96.12 17 LEU B O 1
ATOM 602 N N . VAL B 1 18 ? -1.475 6.629 8.375 1 96.88 18 VAL B N 1
ATOM 603 C CA . VAL B 1 18 ? -2.268 6.809 7.16 1 96.88 18 VAL B CA 1
ATOM 604 C C . VAL B 1 18 ? -2.414 8.297 6.855 1 96.88 18 VAL B C 1
ATOM 606 O O . VAL B 1 18 ? -2.34 8.711 5.695 1 96.88 18 VAL B O 1
ATOM 609 N N . GLU B 1 19 ? -2.613 9.125 7.922 1 96.12 19 GLU B N 1
ATOM 610 C CA . GLU B 1 19 ? -2.766 10.562 7.746 1 96.12 19 GLU B CA 1
ATOM 611 C C . GLU B 1 19 ? -1.484 11.188 7.207 1 96.12 19 GLU B C 1
ATOM 613 O O . GLU B 1 19 ? -1.53 12.031 6.305 1 96.12 19 GLU B O 1
ATOM 618 N N . GLN B 1 20 ? -0.431 10.758 7.773 1 96.19 20 GLN B N 1
ATOM 619 C CA . GLN B 1 20 ? 0.855 11.258 7.297 1 96.19 20 GLN B CA 1
ATOM 620 C C . GLN B 1 20 ? 1.118 10.82 5.859 1 96.19 20 GLN B C 1
ATOM 622 O O . GLN B 1 20 ? 1.645 11.594 5.059 1 96.19 20 GLN B O 1
ATOM 627 N N . PHE B 1 21 ? 0.844 9.594 5.512 1 97 21 PHE B N 1
ATOM 628 C CA . PHE B 1 21 ? 1.025 9.039 4.176 1 97 21 PHE B CA 1
ATOM 629 C C . PHE B 1 21 ? 0.185 9.805 3.154 1 97 21 PHE B C 1
ATOM 631 O O . PHE B 1 21 ? 0.671 10.148 2.076 1 97 21 PHE B O 1
ATOM 638 N N . LYS B 1 22 ? -1.029 10.148 3.506 1 97.62 22 LYS B N 1
ATOM 639 C CA . LYS B 1 22 ? -1.917 10.898 2.625 1 97.62 22 LYS B CA 1
ATOM 640 C C . LYS B 1 22 ? -1.383 12.305 2.381 1 97.62 22 LYS B C 1
ATOM 642 O O . LYS B 1 22 ? -1.412 12.797 1.251 1 97.62 22 LYS B O 1
ATOM 647 N N . GLN B 1 23 ? -0.959 12.914 3.451 1 96.5 23 GLN B N 1
ATOM 648 C CA . GLN B 1 23 ? -0.412 14.266 3.334 1 96.5 23 GLN B CA 1
ATOM 649 C C . GLN B 1 23 ? 0.825 14.281 2.439 1 96.5 23 GLN B C 1
ATOM 651 O O . GLN B 1 23 ? 0.95 15.133 1.56 1 96.5 23 GLN B O 1
ATOM 656 N N . ALA B 1 24 ? 1.722 13.297 2.709 1 96.06 24 ALA B N 1
ATOM 657 C CA . ALA B 1 24 ? 2.924 13.18 1.889 1 96.06 24 ALA B CA 1
ATOM 658 C C . ALA B 1 24 ? 2.566 12.953 0.423 1 96.06 24 ALA B C 1
ATOM 660 O O . ALA B 1 24 ? 3.201 13.508 -0.473 1 96.06 24 ALA B O 1
ATOM 661 N N . ALA B 1 25 ? 1.54 12.125 0.151 1 96.38 25 ALA B N 1
ATOM 662 C CA . ALA B 1 25 ? 1.078 11.852 -1.207 1 96.38 25 ALA B CA 1
ATOM 663 C C . ALA B 1 25 ? 0.556 13.125 -1.875 1 96.38 25 ALA B C 1
ATOM 665 O O . ALA B 1 25 ? 0.933 13.438 -3.006 1 96.38 25 ALA B O 1
ATOM 666 N N . ARG B 1 26 ? -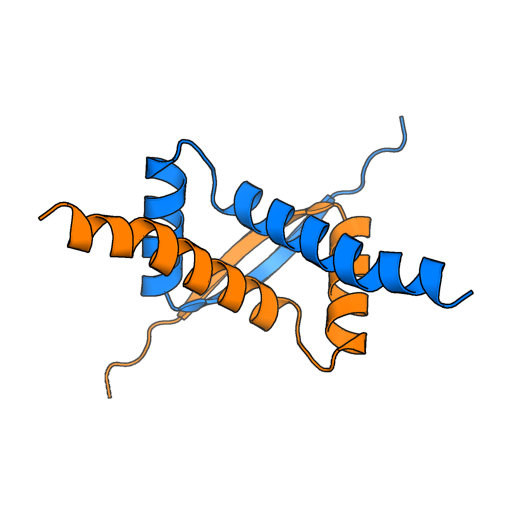0.202 13.906 -1.061 1 94.69 26 ARG B N 1
ATOM 667 C CA . ARG B 1 26 ? -0.764 15.156 -1.566 1 94.69 26 ARG B CA 1
ATOM 668 C C . ARG B 1 26 ? 0.338 16.156 -1.896 1 94.69 26 ARG B C 1
ATOM 670 O O . ARG B 1 26 ? 0.264 16.859 -2.906 1 94.69 26 ARG B O 1
ATOM 677 N N . ASP B 1 27 ? 1.337 16.203 -1.091 1 94.31 27 ASP B N 1
ATOM 678 C CA . ASP B 1 27 ? 2.455 17.125 -1.268 1 94.31 27 ASP B CA 1
ATOM 679 C C . ASP B 1 27 ? 3.232 16.812 -2.543 1 94.31 27 ASP B C 1
ATOM 681 O O . ASP B 1 27 ? 3.914 17.672 -3.092 1 94.31 27 ASP B O 1
ATOM 685 N N . ASN B 1 28 ? 3.156 15.594 -3.027 1 94.75 28 ASN B N 1
ATOM 686 C CA . ASN B 1 28 ? 3.855 15.164 -4.234 1 94.75 28 ASN B CA 1
ATOM 687 C C . ASN B 1 28 ? 2.896 15.016 -5.41 1 94.75 28 ASN B C 1
ATOM 689 O O . ASN B 1 28 ? 3.207 14.328 -6.387 1 94.75 28 ASN B O 1
ATOM 693 N N . ASN B 1 29 ? 1.72 15.547 -5.305 1 96.44 29 ASN B N 1
ATOM 694 C CA . ASN B 1 29 ? 0.696 15.523 -6.344 1 96.44 29 ASN B CA 1
ATOM 695 C C . ASN B 1 29 ? 0.3 14.094 -6.703 1 96.44 29 ASN B C 1
ATOM 697 O O . ASN B 1 29 ? 0.143 13.766 -7.883 1 96.44 29 ASN B O 1
ATOM 701 N N . ARG B 1 30 ? 0.194 13.266 -5.723 1 96.12 30 ARG B N 1
ATOM 702 C CA . ARG B 1 30 ? -0.233 11.875 -5.875 1 96.12 30 ARG B CA 1
ATOM 703 C C . ARG B 1 30 ? -1.325 11.523 -4.867 1 96.12 30 ARG B C 1
ATOM 705 O O . ARG B 1 30 ? -1.621 12.312 -3.967 1 96.12 30 ARG B O 1
ATOM 712 N N . THR B 1 31 ? -1.957 10.375 -5.125 1 97.12 31 THR B N 1
ATOM 713 C CA . THR B 1 31 ? -2.957 9.883 -4.184 1 97.12 31 THR B CA 1
ATOM 714 C C . THR B 1 31 ? -2.436 8.664 -3.428 1 97.12 31 THR B C 1
ATOM 716 O O . THR B 1 31 ? -1.663 7.875 -3.973 1 97.12 31 THR B O 1
ATOM 719 N N . ALA B 1 32 ? -2.859 8.547 -2.227 1 97.75 32 ALA B N 1
ATOM 720 C CA . ALA B 1 32 ? -2.49 7.39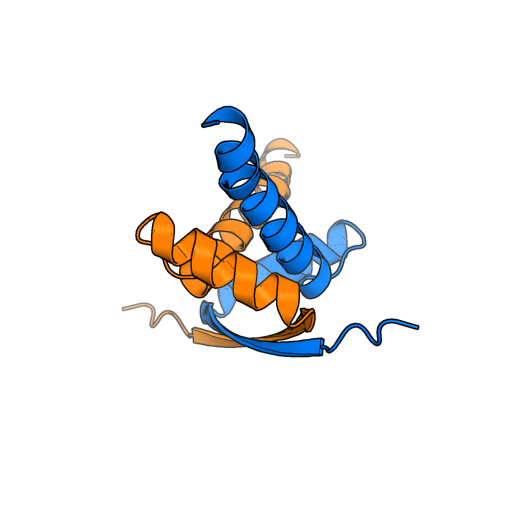8 -1.405 1 97.75 32 ALA B CA 1
ATOM 721 C C . ALA B 1 32 ? -2.764 6.09 -2.141 1 97.75 32 ALA B C 1
ATOM 723 O O . ALA B 1 32 ? -1.913 5.199 -2.17 1 97.75 32 ALA B O 1
ATOM 724 N N . SER B 1 33 ? -3.939 5.91 -2.727 1 98 33 SER B N 1
ATOM 725 C CA . SER B 1 33 ? -4.34 4.699 -3.436 1 98 33 SER B CA 1
ATOM 726 C C . SER B 1 33 ? -3.422 4.426 -4.621 1 98 33 SER B C 1
ATOM 728 O O . SER B 1 33 ? -3.086 3.271 -4.898 1 98 33 SER B O 1
ATOM 730 N N . GLN B 1 34 ? -3.078 5.496 -5.289 1 97.31 34 GLN B N 1
ATOM 731 C CA . GLN B 1 34 ? -2.193 5.336 -6.438 1 97.31 34 GLN B CA 1
ATOM 732 C C . GLN B 1 34 ? -0.814 4.848 -6 1 97.31 34 GLN B C 1
ATOM 734 O O . GLN B 1 34 ? -0.226 3.977 -6.648 1 97.31 34 GLN B O 1
ATOM 739 N N . LEU B 1 35 ? -0.296 5.391 -4.879 1 97.88 35 LEU B N 1
ATOM 740 C CA . LEU B 1 35 ? 1.023 5.031 -4.371 1 97.88 35 LEU B CA 1
ATOM 741 C C . LEU B 1 35 ? 1.057 3.572 -3.932 1 97.88 35 LEU B C 1
ATOM 743 O O . LEU B 1 35 ? 2.025 2.859 -4.203 1 97.88 35 LEU B O 1
ATOM 747 N N . LEU B 1 36 ? 0.01 3.137 -3.326 1 98.25 36 LEU B N 1
ATOM 748 C CA . LEU B 1 36 ? -0.043 1.758 -2.855 1 98.25 36 LEU B CA 1
ATOM 749 C C . LEU B 1 36 ? -0.21 0.791 -4.023 1 98.25 36 LEU B C 1
ATOM 751 O O . LEU B 1 36 ? 0.365 -0.3 -4.02 1 98.25 36 LEU B O 1
ATOM 755 N N . ARG B 1 37 ? -0.941 1.235 -5.016 1 97.88 37 ARG B N 1
ATOM 756 C CA . ARG B 1 37 ? -1.037 0.431 -6.23 1 97.88 37 ARG B CA 1
ATOM 757 C C . ARG B 1 37 ? 0.331 0.256 -6.879 1 97.88 37 ARG B C 1
ATOM 759 O O . ARG B 1 37 ? 0.687 -0.846 -7.305 1 97.88 37 ARG B O 1
ATOM 766 N N . ASP B 1 38 ? 1.015 1.354 -6.926 1 97.56 38 ASP B N 1
ATOM 767 C CA . ASP B 1 38 ? 2.365 1.297 -7.477 1 97.56 38 ASP B CA 1
ATOM 768 C C . ASP B 1 38 ? 3.25 0.356 -6.664 1 97.56 38 ASP B C 1
ATOM 770 O O . ASP B 1 38 ? 4.055 -0.39 -7.227 1 97.56 38 ASP B O 1
ATOM 774 N N . CYS B 1 39 ? 3.145 0.43 -5.387 1 97.81 39 CYS B N 1
ATOM 775 C CA . CYS B 1 39 ? 3.883 -0.462 -4.5 1 97.81 39 CYS B CA 1
ATOM 776 C C . CYS B 1 39 ? 3.592 -1.922 -4.828 1 97.81 39 CYS B C 1
ATOM 778 O O . CYS B 1 39 ? 4.508 -2.744 -4.887 1 97.81 39 CYS B O 1
ATOM 780 N N . MET B 1 40 ? 2.324 -2.195 -5.055 1 98 40 MET B N 1
ATOM 781 C CA . MET B 1 40 ? 1.928 -3.561 -5.383 1 98 40 MET B CA 1
ATOM 782 C C . MET B 1 40 ? 2.551 -4.004 -6.703 1 98 40 MET B C 1
ATOM 784 O O . MET B 1 40 ? 3.096 -5.105 -6.801 1 98 40 MET B O 1
ATOM 788 N N . ILE B 1 41 ? 2.498 -3.225 -7.66 1 96.94 41 ILE B N 1
ATOM 789 C CA . ILE B 1 41 ? 3.029 -3.514 -8.984 1 96.94 41 ILE B CA 1
ATOM 790 C C . ILE B 1 41 ? 4.527 -3.803 -8.891 1 96.94 41 ILE B C 1
ATOM 792 O O . ILE B 1 41 ? 5.004 -4.805 -9.422 1 96.94 41 ILE B O 1
ATOM 796 N N . GLU B 1 42 ? 5.199 -2.938 -8.203 1 96.44 42 GLU B N 1
ATOM 797 C CA . GLU B 1 42 ? 6.645 -3.084 -8.055 1 96.44 42 GLU B CA 1
ATOM 798 C C . GLU B 1 42 ? 6.996 -4.379 -7.328 1 96.44 42 GLU B C 1
ATOM 800 O O . GLU B 1 42 ? 7.949 -5.07 -7.703 1 96.44 42 GLU B O 1
ATOM 805 N N . TYR B 1 43 ? 6.285 -4.621 -6.277 1 96.31 43 TYR B N 1
ATOM 806 C CA . TYR B 1 43 ? 6.555 -5.828 -5.5 1 96.31 43 TYR B CA 1
ATOM 807 C C . TYR B 1 43 ? 6.359 -7.078 -6.352 1 96.31 43 TYR B C 1
ATOM 809 O O . TYR B 1 43 ? 7.18 -8 -6.312 1 96.31 43 TYR B O 1
ATOM 817 N N . VAL B 1 44 ? 5.238 -7.164 -7.098 1 95.69 44 VAL B N 1
ATOM 818 C CA . VAL B 1 44 ? 4.926 -8.32 -7.934 1 95.69 44 VAL B CA 1
ATOM 819 C C . VAL B 1 44 ? 5.988 -8.477 -9.016 1 95.69 44 VAL B C 1
ATOM 821 O O . VAL B 1 44 ? 6.438 -9.594 -9.297 1 95.69 44 VAL B O 1
ATOM 824 N N . LYS B 1 45 ? 6.371 -7.387 -9.609 1 93.81 45 LYS B N 1
ATOM 825 C CA . LYS B 1 45 ? 7.395 -7.41 -10.656 1 93.81 45 LYS B CA 1
ATOM 826 C C . LYS B 1 45 ? 8.711 -7.957 -10.117 1 93.81 45 LYS B C 1
ATOM 828 O O . LYS B 1 45 ? 9.383 -8.742 -10.797 1 93.81 45 LYS B O 1
ATOM 833 N N . LYS B 1 46 ? 9.07 -7.566 -8.969 1 92.44 46 LYS B N 1
ATOM 834 C CA . LYS B 1 46 ? 10.32 -7.98 -8.352 1 92.44 46 LYS B CA 1
ATOM 835 C C . LYS B 1 46 ? 10.297 -9.461 -7.988 1 92.44 46 LYS B C 1
ATOM 837 O O . LYS B 1 46 ? 11.312 -10.148 -8.07 1 92.44 46 LYS B O 1
ATOM 842 N N . ASN B 1 47 ? 9.273 -9.891 -7.547 1 88.62 47 ASN B N 1
ATOM 843 C CA . ASN B 1 47 ? 9.18 -11.266 -7.062 1 88.62 47 ASN B CA 1
ATOM 844 C C . ASN B 1 47 ? 8.711 -12.211 -8.156 1 88.62 47 ASN B C 1
ATOM 846 O O . ASN B 1 47 ? 8.867 -13.43 -8.039 1 88.62 47 ASN B O 1
ATOM 850 N N . ARG B 1 48 ? 7.867 -11.773 -9.117 1 74.25 48 ARG B N 1
ATOM 851 C CA . ARG B 1 48 ? 7.547 -12.633 -10.25 1 74.25 48 ARG B CA 1
ATOM 852 C C . ARG B 1 48 ? 8.742 -12.773 -11.188 1 74.25 48 ARG B C 1
ATOM 854 O O . ARG B 1 48 ? 8.977 -13.852 -11.742 1 74.25 48 ARG B O 1
ATOM 861 N N . GLN B 1 49 ? 9.18 -11.586 -11.664 1 61.12 49 GLN B N 1
ATOM 862 C CA . GLN B 1 49 ? 10.305 -11.664 -12.586 1 61.12 49 GLN B CA 1
ATOM 863 C C . GLN B 1 49 ? 11.375 -12.617 -12.055 1 61.12 49 GLN B C 1
ATOM 865 O O . GLN B 1 49 ? 12.125 -13.211 -12.836 1 61.12 49 GLN B O 1
ATOM 870 N N . GLY B 1 50 ? 11.406 -12.68 -10.781 1 53.16 50 GLY B N 1
ATOM 871 C CA . GLY B 1 50 ? 12.398 -13.664 -10.398 1 53.16 50 GLY B CA 1
ATOM 872 C C . GLY B 1 50 ? 12.133 -15.039 -10.984 1 53.16 50 GLY B C 1
ATOM 873 O O . GLY B 1 50 ? 13 -15.914 -10.945 1 53.16 50 GLY B O 1
ATOM 874 N N . ASP B 1 51 ? 10.844 -15.227 -11.203 1 49.62 51 ASP B N 1
ATOM 875 C CA . ASP B 1 51 ? 10.602 -16.562 -11.758 1 49.62 51 ASP B CA 1
ATOM 876 C C . ASP B 1 51 ? 11.172 -16.672 -13.172 1 49.62 51 ASP B C 1
ATOM 878 O O . ASP B 1 51 ? 11.477 -17.781 -13.633 1 49.62 51 ASP B O 1
ATOM 882 N N . MET B 1 52 ? 11.18 -15.547 -13.922 1 49.59 52 MET B N 1
ATOM 883 C CA . MET B 1 52 ? 11.664 -15.75 -15.281 1 49.59 52 MET B CA 1
ATOM 884 C C . MET B 1 52 ? 13.141 -16.141 -15.281 1 49.59 52 MET B C 1
ATOM 886 O O . MET B 1 52 ? 13.641 -16.703 -16.25 1 49.59 52 MET B O 1
ATOM 890 N N . PHE B 1 53 ? 13.828 -15.602 -14.328 1 48 53 PHE B N 1
ATOM 891 C CA . PHE B 1 53 ? 15.234 -15.984 -14.422 1 48 53 PHE B CA 1
ATOM 892 C C . PHE B 1 53 ? 15.438 -17.406 -13.906 1 48 53 PHE B C 1
ATOM 894 O O . PHE B 1 53 ? 16.547 -17.938 -13.953 1 48 53 PHE B O 1
ATOM 901 N N . LYS B 1 54 ? 14.445 -17.906 -13.18 1 47.38 54 LYS B N 1
ATOM 902 C CA . LYS B 1 54 ? 14.727 -19.266 -12.727 1 47.38 54 LYS B CA 1
ATOM 903 C C . LYS B 1 54 ? 14.562 -20.266 -13.867 1 47.38 54 LYS B C 1
ATOM 905 O O . LYS B 1 54 ? 14.961 -21.422 -13.742 1 47.38 54 LYS B O 1
ATOM 910 N N . ARG B 1 55 ? 13.898 -19.859 -14.914 1 36.41 55 ARG B N 1
ATOM 911 C CA . ARG B 1 55 ? 13.984 -20.875 -15.953 1 36.41 55 ARG B CA 1
ATOM 912 C C . ARG B 1 55 ? 15.305 -20.781 -16.703 1 36.41 55 ARG B C 1
ATOM 914 O O . ARG B 1 55 ? 15.766 -19.688 -17.031 1 36.41 55 ARG B O 1
#

Foldseek 3Di:
DPPPDDDDDDDDDDPVVVVVLQVVQVVVVHGSVVVVVVVVVVVCCVVVVVVVVVD/DPPPDDDDDDDDDDPVVVVVLQVVQVVVVHGSVVVVVVVVVVVCCVVVVVVVVVD

Nearest PDB structures (foldseek):
  7vp4-assembly3_J  TM=4.458E-01  e=9.319E+00  Arabidopsis thaliana
  5zkt-assembly1_A  TM=3.757E-01  e=8.653E+00  Oryza sativa Japonica Group
  7vp4-assembly3_J  TM=4.348E-01  e=9.319E+00  Arabidopsis thaliana
  5zkt-assembly1_A  TM=3.761E-01  e=8.653E+00  Oryza sativa Japonica Group

Organism: NCBI:txid743974

pLDDT: mean 87.0, std 18.23, range [36.41, 98.25]

Sequence (110 aa):
MAHNEQTTFNMRVDKNLVEQFKQAARDNNRTASQLLRDCMIEYVKKNRQGDMFKRMAHNEQTTFNMRVDKNLVEQFKQAARDNNRTASQLLRDCMIEYVKKNRQGDMFKR